Protein AF-A0A7J9HCF2-F1 (afdb_monomer_lite)

Sequence (162 aa):
MSYKALKREVKLINPIRFNSNGKKRSRSWPTEEMGFALLLARELDKINTFYIDKEEDYIIGFRELEIRAENVDGNEEMLELQKEILGFHSEMVMLLHYSVINFAGLMKIVKKHKKRTGAYTSVYPFYMPRVLQQPFFSTDLLYNLIRGCEEILDRLSPPCHP

pLDDT: mean 83.92, std 16.34, range [40.91, 98.38]

Secondary structure (DSSP, 8-state):
--HHHHHHHHHHS------TT---------HHHHHHHHHHHHHHHHHHHHHHHHHHHHHHHHHHHHHHHHH--SHHHHHHHHHHHHHHHHHHHHHHHHHHHHHHHHHHHHHHHHHHH-TTT-SHHHHHHHHTTSGGG--HHHHHHHHHHHHHHHHHSPP---

Structure (mmCIF, N/CA/C/O backbone):
data_AF-A0A7J9HCF2-F1
#
_entry.id   AF-A0A7J9HCF2-F1
#
loop_
_atom_site.group_PDB
_atom_site.id
_atom_site.type_symbol
_atom_site.label_atom_id
_atom_site.label_alt_id
_atom_site.label_comp_id
_atom_site.label_asym_id
_atom_site.label_entity_id
_atom_site.label_seq_id
_atom_site.pdbx_PDB_ins_code
_atom_site.Cartn_x
_atom_site.Cartn_y
_atom_site.Cartn_z
_atom_site.occupancy
_atom_site.B_iso_or_equiv
_atom_site.auth_seq_id
_atom_site.auth_comp_id
_atom_site.auth_asym_id
_atom_site.auth_atom_id
_atom_site.pdbx_PDB_model_num
ATOM 1 N N . MET A 1 1 ? 4.342 0.797 -9.392 1.00 83.75 1 MET A N 1
ATOM 2 C CA . MET A 1 1 ? 5.497 0.951 -10.317 1.00 83.75 1 MET A CA 1
ATOM 3 C C . MET A 1 1 ? 5.088 1.056 -11.796 1.00 83.75 1 MET A C 1
ATOM 5 O O . MET A 1 1 ? 4.344 0.215 -12.297 1.00 83.75 1 MET A O 1
ATOM 9 N N . SER A 1 2 ? 5.655 2.003 -12.546 1.00 85.75 2 SER A N 1
ATOM 10 C CA . SER A 1 2 ? 5.470 2.220 -13.992 1.00 85.75 2 SER A CA 1
ATOM 11 C C . SER A 1 2 ? 6.243 1.202 -14.847 1.00 85.75 2 SER A C 1
ATOM 13 O O . SER A 1 2 ? 7.126 1.544 -15.638 1.00 85.75 2 SER A O 1
ATOM 15 N N . TYR A 1 3 ? 5.906 -0.086 -14.722 1.00 85.75 3 TYR A N 1
ATOM 16 C CA . TYR A 1 3 ? 6.640 -1.189 -15.363 1.00 85.75 3 TYR A CA 1
ATOM 17 C C . TYR A 1 3 ? 6.786 -1.034 -16.889 1.00 85.75 3 TYR A C 1
ATOM 19 O O . TYR A 1 3 ? 7.820 -1.381 -17.465 1.00 85.75 3 TYR A O 1
ATOM 27 N N . LYS A 1 4 ? 5.762 -0.491 -17.566 1.00 86.69 4 LYS A N 1
ATOM 28 C CA . LYS A 1 4 ? 5.786 -0.255 -19.021 1.00 86.69 4 LYS A CA 1
ATOM 29 C C . LYS A 1 4 ? 6.845 0.779 -19.423 1.00 86.69 4 LYS A C 1
ATOM 31 O O . LYS A 1 4 ? 7.512 0.559 -20.431 1.00 86.69 4 LYS A O 1
ATOM 36 N N . ALA A 1 5 ? 7.011 1.854 -18.650 1.00 82.75 5 ALA A N 1
ATOM 37 C CA . ALA A 1 5 ? 8.010 2.893 -18.907 1.00 82.75 5 ALA A CA 1
ATOM 38 C C . ALA A 1 5 ? 9.430 2.349 -18.702 1.00 82.75 5 ALA A C 1
ATOM 40 O O . ALA A 1 5 ? 10.239 2.398 -19.623 1.00 82.75 5 ALA A O 1
ATOM 41 N N . LEU A 1 6 ? 9.687 1.676 -17.576 1.00 85.25 6 LEU A N 1
ATOM 42 C CA . LEU A 1 6 ? 10.984 1.037 -17.322 1.00 85.25 6 LEU A CA 1
ATOM 43 C C . LEU A 1 6 ? 11.348 -0.001 -18.396 1.00 85.25 6 LEU A C 1
ATOM 45 O O . LEU A 1 6 ? 12.497 -0.118 -18.812 1.00 85.25 6 LEU A O 1
ATOM 49 N N . LYS A 1 7 ? 10.363 -0.758 -18.897 1.00 85.81 7 LYS A N 1
ATOM 50 C CA . LYS A 1 7 ? 10.579 -1.709 -19.996 1.00 85.81 7 LYS A CA 1
ATOM 51 C C . LYS A 1 7 ? 10.966 -1.011 -21.305 1.00 85.81 7 LYS A C 1
ATOM 53 O O . LYS A 1 7 ? 11.656 -1.640 -22.106 1.00 85.81 7 LYS A O 1
ATOM 58 N N . ARG A 1 8 ? 10.507 0.222 -21.554 1.00 85.19 8 ARG A N 1
ATOM 59 C CA . ARG A 1 8 ? 10.918 1.019 -22.724 1.00 85.19 8 ARG A CA 1
ATOM 60 C C . ARG A 1 8 ? 12.375 1.447 -22.584 1.00 85.19 8 ARG A C 1
ATOM 62 O O . ARG A 1 8 ? 13.134 1.152 -23.498 1.00 85.19 8 ARG A O 1
ATOM 69 N N . GLU A 1 9 ? 12.777 1.965 -21.425 1.00 81.75 9 GLU A N 1
ATOM 70 C CA . GLU A 1 9 ? 14.182 2.313 -21.150 1.00 81.75 9 GLU A CA 1
ATOM 71 C C . GLU A 1 9 ? 15.118 1.117 -21.363 1.00 81.75 9 GLU A C 1
ATOM 73 O O . GLU A 1 9 ? 16.089 1.201 -22.106 1.00 81.75 9 GLU A O 1
ATOM 78 N N . VAL A 1 10 ? 14.759 -0.065 -20.846 1.00 81.25 10 VAL A N 1
ATOM 79 C CA . VAL A 1 10 ? 15.571 -1.279 -21.057 1.00 81.25 10 VAL A CA 1
ATOM 80 C C . VAL A 1 10 ? 15.699 -1.669 -22.540 1.00 81.25 10 VAL A C 1
ATOM 82 O O . VAL A 1 10 ? 16.668 -2.323 -22.919 1.00 81.25 10 VAL A O 1
ATOM 85 N N . LYS A 1 11 ? 14.738 -1.310 -23.403 1.00 83.00 11 LYS A N 1
ATOM 86 C CA . LYS A 1 11 ? 14.841 -1.576 -24.850 1.00 83.00 11 LYS A CA 1
ATOM 87 C C . LYS A 1 11 ? 15.792 -0.614 -25.559 1.00 83.00 11 LYS A C 1
ATOM 89 O O . LYS A 1 11 ? 16.380 -1.039 -26.553 1.00 83.00 11 LYS A O 1
ATOM 94 N N . LEU A 1 12 ? 15.895 0.626 -25.075 1.00 80.00 12 LEU A N 1
ATOM 95 C CA . LEU A 1 12 ? 16.756 1.670 -25.641 1.00 80.00 12 LEU A CA 1
ATOM 96 C C . LEU A 1 12 ? 18.238 1.381 -25.402 1.00 80.00 12 LEU A C 1
ATOM 98 O O . LEU A 1 12 ? 19.060 1.783 -26.213 1.00 80.00 12 LEU A O 1
ATOM 102 N N . ILE A 1 13 ? 18.555 0.609 -24.359 1.00 74.62 13 ILE A N 1
ATOM 103 C CA . ILE A 1 13 ? 19.910 0.125 -24.099 1.00 74.62 13 ILE A CA 1
ATOM 104 C C . ILE A 1 13 ? 20.409 -0.685 -25.299 1.00 74.62 13 ILE A C 1
ATOM 106 O O . ILE A 1 13 ? 19.895 -1.778 -25.608 1.00 74.62 13 ILE A O 1
ATOM 110 N N . ASN A 1 14 ? 21.452 -0.160 -25.939 1.00 63.28 14 ASN A N 1
ATOM 111 C CA . ASN A 1 14 ? 22.171 -0.870 -26.984 1.00 63.28 14 ASN A CA 1
ATOM 112 C C . ASN A 1 14 ? 22.829 -2.132 -26.395 1.00 63.28 14 ASN A C 1
ATOM 114 O O . ASN A 1 14 ? 23.645 -2.027 -25.476 1.00 63.28 14 ASN A O 1
ATOM 118 N N . PRO A 1 15 ? 22.508 -3.345 -26.890 1.00 58.78 15 PRO A N 1
ATOM 119 C CA . PRO A 1 15 ? 23.210 -4.543 -26.451 1.00 58.78 15 PRO A CA 1
ATOM 120 C C . PRO A 1 15 ? 24.690 -4.392 -26.808 1.00 58.78 15 PRO A C 1
ATOM 122 O O . PRO A 1 15 ? 25.017 -3.985 -27.925 1.00 58.78 15 PRO A O 1
ATOM 125 N N . ILE A 1 16 ? 25.581 -4.712 -25.866 1.00 55.31 16 ILE A N 1
ATOM 126 C CA . ILE A 1 16 ? 27.028 -4.655 -26.091 1.00 55.31 16 ILE A CA 1
ATOM 127 C C . ILE A 1 16 ? 27.354 -5.502 -27.329 1.00 55.31 16 ILE A C 1
ATOM 129 O O . ILE A 1 16 ? 27.292 -6.731 -27.291 1.00 55.31 16 ILE A O 1
ATOM 133 N N . ARG A 1 17 ? 27.706 -4.846 -28.442 1.00 47.56 17 ARG A N 1
ATOM 134 C CA . ARG A 1 17 ? 28.350 -5.514 -29.573 1.00 47.56 17 ARG A CA 1
ATOM 135 C C . ARG A 1 17 ? 29.782 -5.803 -29.141 1.00 47.56 17 ARG A C 1
ATOM 137 O O . ARG A 1 17 ? 30.590 -4.880 -29.034 1.00 47.56 17 ARG A O 1
ATOM 144 N N . PHE A 1 18 ? 30.103 -7.067 -28.881 1.00 43.56 18 PHE A N 1
ATOM 145 C CA . PHE A 1 18 ? 31.498 -7.489 -28.858 1.00 43.56 18 PHE A CA 1
ATOM 146 C C . PHE A 1 18 ? 32.056 -7.256 -30.261 1.00 43.56 18 PHE A C 1
ATOM 148 O O . PHE A 1 18 ? 31.651 -7.916 -31.213 1.00 43.56 18 PHE A O 1
ATOM 155 N N . ASN A 1 19 ? 32.925 -6.258 -30.409 1.00 40.91 19 ASN A N 1
ATOM 156 C CA . ASN A 1 19 ? 33.665 -6.082 -31.648 1.00 40.91 19 ASN A CA 1
ATOM 157 C C . ASN A 1 19 ? 34.701 -7.211 -31.733 1.00 40.91 19 ASN A C 1
ATOM 159 O O . ASN A 1 19 ? 35.377 -7.484 -30.738 1.00 40.91 19 ASN A O 1
ATOM 163 N N . SER A 1 20 ? 34.858 -7.824 -32.904 1.00 48.38 20 SER A N 1
ATOM 164 C CA . SER A 1 20 ? 35.718 -8.994 -33.162 1.00 48.38 20 SER A CA 1
ATOM 165 C C . SER A 1 20 ? 37.202 -8.801 -32.792 1.00 48.38 20 SER A C 1
ATOM 167 O O . SER A 1 20 ? 37.960 -9.761 -32.783 1.00 48.38 20 SER A O 1
ATOM 169 N N . ASN A 1 21 ? 37.616 -7.575 -32.445 1.00 48.34 21 ASN A N 1
ATOM 170 C CA . ASN A 1 21 ? 39.009 -7.176 -32.222 1.00 48.34 21 ASN A CA 1
ATOM 171 C C . ASN A 1 21 ? 39.398 -6.925 -30.749 1.00 48.34 21 ASN A C 1
ATOM 173 O O . ASN A 1 21 ? 40.389 -6.244 -30.496 1.00 48.34 21 ASN A O 1
ATOM 177 N N . GLY A 1 22 ? 38.639 -7.407 -29.758 1.00 48.78 22 GLY A N 1
ATOM 178 C CA . GLY A 1 22 ? 39.095 -7.488 -28.354 1.00 48.78 22 GLY A CA 1
ATOM 179 C C . GLY A 1 22 ? 39.408 -6.166 -27.620 1.00 48.78 22 GLY A C 1
ATOM 180 O O . GLY A 1 22 ? 39.749 -6.189 -26.438 1.00 48.78 22 GLY A O 1
ATOM 181 N N . LYS A 1 23 ? 39.273 -4.995 -28.256 1.00 44.44 23 LYS A N 1
ATOM 182 C CA . LYS A 1 23 ? 39.510 -3.692 -27.613 1.00 44.44 23 LYS A CA 1
ATOM 183 C C . LYS A 1 23 ? 38.259 -3.206 -26.878 1.00 44.44 23 LYS A C 1
ATOM 185 O O . LYS A 1 23 ? 37.271 -2.811 -27.499 1.00 44.44 23 LYS A O 1
ATOM 190 N N . LYS A 1 24 ? 38.332 -3.203 -25.539 1.00 44.97 24 LYS A N 1
ATOM 191 C CA . LYS A 1 24 ? 37.357 -2.577 -24.627 1.00 44.97 24 LYS A CA 1
ATOM 192 C C . LYS A 1 24 ? 37.177 -1.102 -25.005 1.00 44.97 24 LYS A C 1
ATOM 194 O O . LYS A 1 24 ? 38.106 -0.312 -24.844 1.00 44.97 24 LYS A O 1
ATOM 199 N N . ARG A 1 25 ? 35.992 -0.721 -25.498 1.00 47.31 25 ARG A N 1
ATOM 200 C CA . ARG A 1 25 ? 35.621 0.698 -25.606 1.00 47.31 25 ARG A CA 1
ATOM 201 C C . ARG A 1 25 ? 35.525 1.292 -24.194 1.00 47.31 25 ARG A C 1
ATOM 203 O O . ARG A 1 25 ? 35.138 0.606 -23.253 1.00 47.31 25 ARG A O 1
ATOM 210 N N . SER A 1 26 ? 35.963 2.543 -24.091 1.00 43.50 26 SER A N 1
ATOM 211 C CA . SER A 1 26 ? 36.107 3.368 -22.888 1.00 43.50 26 SER A CA 1
ATOM 212 C C . SER A 1 26 ? 34.970 3.235 -21.858 1.00 43.50 26 SER A C 1
ATOM 214 O O . SER A 1 26 ? 33.801 3.140 -22.223 1.00 43.50 26 SER A O 1
ATOM 216 N N . ARG A 1 27 ? 35.349 3.278 -20.570 1.00 46.16 27 ARG A N 1
ATOM 217 C CA . ARG A 1 27 ? 34.534 3.171 -19.340 1.00 46.16 27 ARG A CA 1
ATOM 218 C C . ARG A 1 27 ? 33.615 4.386 -19.091 1.00 46.16 27 ARG A C 1
ATOM 220 O O . ARG A 1 27 ? 33.601 4.934 -17.993 1.00 46.16 27 ARG A O 1
ATOM 227 N N . SER A 1 28 ? 32.865 4.839 -20.087 1.00 44.66 28 SER A N 1
ATOM 228 C CA . SER A 1 28 ? 31.770 5.785 -19.850 1.00 44.66 28 SER A CA 1
ATOM 229 C C . SER A 1 28 ? 30.514 4.966 -19.566 1.00 44.66 28 SER A C 1
ATOM 231 O O . SER A 1 28 ? 30.140 4.145 -20.402 1.00 44.66 28 SER A O 1
ATOM 233 N N . TRP A 1 29 ? 29.902 5.133 -18.386 1.00 48.62 29 TRP A N 1
ATOM 234 C CA . TRP A 1 29 ? 28.537 4.650 -18.157 1.00 48.62 29 TRP A CA 1
ATOM 235 C C . TRP A 1 29 ? 27.670 5.278 -19.252 1.00 48.62 29 TRP A C 1
ATOM 237 O O . TRP A 1 29 ? 27.591 6.509 -19.295 1.00 48.62 29 TRP A O 1
ATOM 247 N N . PRO A 1 30 ? 27.092 4.492 -20.179 1.00 56.75 30 PRO A N 1
ATOM 248 C CA . PRO A 1 30 ? 26.289 5.052 -21.252 1.00 56.75 30 PRO A CA 1
ATOM 249 C C . PRO A 1 30 ? 25.189 5.914 -20.633 1.00 56.75 30 PRO A C 1
ATOM 251 O O . PRO A 1 30 ? 24.552 5.497 -19.667 1.00 56.75 30 PRO A O 1
ATOM 254 N N . THR A 1 31 ? 24.933 7.099 -21.184 1.00 60.94 31 THR A N 1
ATOM 255 C CA . THR A 1 31 ? 23.836 7.989 -20.757 1.00 60.94 31 THR A CA 1
ATOM 256 C C . THR A 1 31 ? 22.496 7.236 -20.642 1.00 60.94 31 THR A C 1
ATOM 258 O O . THR A 1 31 ? 21.670 7.540 -19.786 1.00 60.94 31 THR A O 1
ATOM 261 N N . GLU A 1 32 ? 22.329 6.182 -21.447 1.00 58.34 32 GLU A N 1
ATOM 262 C CA . GLU A 1 32 ? 21.221 5.219 -21.440 1.00 58.34 32 GLU A CA 1
ATOM 263 C C . GLU A 1 32 ? 21.111 4.398 -20.130 1.00 58.34 32 GLU A C 1
ATOM 265 O O . GLU A 1 32 ? 20.010 4.210 -19.611 1.00 58.34 32 GLU A O 1
ATOM 270 N N . GLU A 1 33 ? 22.228 3.937 -19.548 1.00 63.28 33 GLU A N 1
ATOM 271 C CA . GLU A 1 33 ? 22.234 3.224 -18.254 1.00 63.28 33 GLU A CA 1
ATOM 272 C C . GLU A 1 33 ? 21.868 4.163 -17.096 1.00 63.28 33 GLU A C 1
ATOM 274 O O . GLU A 1 33 ? 21.168 3.765 -16.160 1.00 63.28 33 GLU A O 1
ATOM 279 N N . MET A 1 34 ? 22.276 5.433 -17.189 1.00 71.88 34 MET A N 1
ATOM 280 C CA . MET A 1 34 ? 21.910 6.472 -16.223 1.00 71.88 34 MET A CA 1
ATOM 281 C C . MET A 1 34 ? 20.406 6.786 -16.272 1.00 71.88 34 MET A C 1
ATOM 283 O O . MET A 1 34 ? 19.789 6.979 -15.224 1.00 71.88 34 MET A O 1
ATOM 287 N N . GLY A 1 35 ? 19.795 6.755 -17.464 1.00 81.19 35 GLY A N 1
ATOM 288 C CA . GLY A 1 35 ? 18.351 6.932 -17.652 1.00 81.19 35 GLY A CA 1
ATOM 289 C C . GLY A 1 35 ? 17.521 5.843 -16.967 1.00 81.19 35 GLY A C 1
ATOM 290 O O . GLY A 1 35 ? 16.612 6.151 -16.191 1.00 81.19 35 GLY A O 1
ATOM 291 N N . PHE A 1 36 ? 17.881 4.569 -17.167 1.00 84.31 36 PHE A N 1
ATOM 292 C CA . PHE A 1 36 ? 17.212 3.457 -16.482 1.00 84.31 36 PHE A CA 1
ATOM 293 C C . PHE A 1 36 ? 17.368 3.541 -14.959 1.00 84.31 36 PHE A C 1
ATOM 295 O O . PHE A 1 36 ? 16.381 3.386 -14.239 1.00 84.31 36 PHE A O 1
ATOM 302 N N . ALA A 1 37 ? 18.585 3.794 -14.462 1.00 83.38 37 ALA A N 1
ATOM 303 C CA . ALA A 1 37 ? 18.854 3.876 -13.028 1.00 83.38 37 ALA A CA 1
ATOM 304 C C . ALA A 1 37 ? 18.095 5.033 -12.354 1.00 83.38 37 ALA A C 1
ATOM 306 O O . ALA A 1 37 ? 17.524 4.838 -11.280 1.00 83.38 37 ALA A O 1
ATOM 307 N N . LEU A 1 38 ? 18.039 6.204 -13.000 1.00 86.62 38 LEU A N 1
ATOM 308 C CA . LEU A 1 38 ? 17.300 7.367 -12.505 1.00 86.62 38 LEU A CA 1
ATOM 309 C C . LEU A 1 38 ? 15.791 7.108 -12.481 1.00 86.62 38 LEU A C 1
ATOM 311 O O . LEU A 1 38 ? 15.132 7.406 -11.485 1.00 86.62 38 LEU A O 1
ATOM 315 N N . LEU A 1 39 ? 15.235 6.532 -13.554 1.00 89.00 39 LEU A N 1
ATOM 316 C CA . LEU A 1 39 ? 13.813 6.190 -13.594 1.00 89.00 39 LEU A CA 1
ATOM 317 C C . LEU A 1 39 ? 13.468 5.132 -12.540 1.00 89.00 39 LEU A C 1
ATOM 319 O O . LEU A 1 39 ? 12.427 5.229 -11.895 1.00 89.00 39 LEU A O 1
ATOM 323 N N . LEU A 1 40 ? 14.339 4.141 -12.340 1.00 89.69 40 LEU A N 1
ATOM 324 C CA . LEU A 1 40 ? 14.146 3.113 -11.323 1.00 89.69 40 LEU A CA 1
ATOM 325 C C . LEU A 1 40 ? 14.175 3.698 -9.907 1.00 89.69 40 LEU A C 1
ATOM 327 O O . LEU A 1 40 ? 13.317 3.345 -9.102 1.00 89.69 40 LEU A O 1
ATOM 331 N N . ALA A 1 41 ? 15.098 4.623 -9.631 1.00 89.12 41 ALA A N 1
ATOM 332 C CA . ALA A 1 41 ? 15.176 5.314 -8.347 1.00 89.12 41 ALA A CA 1
ATOM 333 C C . ALA A 1 41 ? 13.913 6.145 -8.072 1.00 89.12 41 ALA A C 1
ATOM 335 O O . ALA A 1 41 ? 13.346 6.041 -6.993 1.00 89.12 41 ALA A O 1
ATOM 336 N N . ARG A 1 42 ? 13.415 6.894 -9.068 1.00 91.50 42 ARG A N 1
ATOM 337 C CA . ARG A 1 42 ? 12.153 7.651 -8.955 1.00 91.50 42 ARG A CA 1
ATOM 338 C C . ARG A 1 42 ? 10.943 6.754 -8.714 1.00 91.50 42 ARG A C 1
ATOM 340 O O . ARG A 1 42 ? 10.036 7.110 -7.972 1.00 91.50 42 ARG A O 1
ATOM 347 N N . GLU A 1 43 ? 10.899 5.601 -9.374 1.00 93.56 43 GLU A N 1
ATOM 348 C CA . GLU A 1 43 ? 9.813 4.648 -9.161 1.00 93.56 43 GLU A CA 1
ATOM 349 C C . GLU A 1 43 ? 9.870 4.014 -7.771 1.00 93.56 43 GLU A C 1
ATOM 351 O O . GLU A 1 43 ? 8.812 3.815 -7.184 1.00 93.56 43 GLU A O 1
ATOM 356 N N . LEU A 1 44 ? 11.065 3.727 -7.246 1.00 92.56 44 LEU A N 1
ATOM 357 C CA . LEU A 1 44 ? 11.241 3.260 -5.870 1.00 92.56 44 LEU A CA 1
ATOM 358 C C . LEU A 1 44 ? 10.820 4.311 -4.847 1.00 92.56 44 LEU A C 1
ATOM 360 O O . LEU A 1 44 ? 10.067 3.980 -3.941 1.00 92.56 44 LEU A O 1
ATOM 364 N N . ASP A 1 45 ? 11.262 5.554 -5.024 1.00 93.75 45 ASP A N 1
ATOM 365 C CA . ASP A 1 45 ? 10.909 6.679 -4.156 1.00 93.75 45 ASP A CA 1
ATOM 366 C C . ASP A 1 45 ? 9.389 6.824 -4.041 1.00 93.75 45 ASP A C 1
ATOM 368 O O . ASP A 1 45 ? 8.831 6.678 -2.961 1.00 93.75 45 ASP A O 1
ATOM 372 N N . LYS A 1 46 ? 8.692 6.896 -5.180 1.00 96.12 46 LYS A N 1
ATOM 373 C CA . LYS A 1 46 ? 7.224 6.930 -5.221 1.00 96.12 46 LYS A CA 1
ATOM 374 C C . LYS A 1 46 ? 6.563 5.745 -4.504 1.00 96.12 46 LYS A C 1
ATOM 376 O O . LYS A 1 46 ? 5.520 5.913 -3.881 1.00 96.12 46 LYS A O 1
ATOM 381 N N . ILE A 1 47 ? 7.107 4.533 -4.655 1.00 95.56 47 ILE A N 1
ATOM 382 C CA . ILE A 1 47 ? 6.558 3.333 -4.002 1.00 95.56 47 ILE A CA 1
ATOM 383 C C . ILE A 1 47 ? 6.744 3.418 -2.488 1.00 95.56 47 ILE A C 1
ATOM 385 O O . ILE A 1 47 ? 5.812 3.076 -1.768 1.00 95.56 47 ILE A O 1
ATOM 389 N N . ASN A 1 48 ? 7.919 3.864 -2.038 1.00 95.94 48 ASN A N 1
ATOM 390 C CA . ASN A 1 48 ? 8.243 4.029 -0.627 1.00 95.94 48 ASN A CA 1
ATOM 391 C C . ASN A 1 48 ? 7.403 5.116 0.024 1.00 95.94 48 ASN A C 1
ATOM 393 O O . ASN A 1 48 ? 6.851 4.850 1.079 1.00 95.94 48 ASN A O 1
ATOM 397 N N . THR A 1 49 ? 7.273 6.288 -0.603 1.00 97.38 49 THR A N 1
ATOM 398 C CA . THR A 1 49 ? 6.433 7.377 -0.089 1.00 97.38 49 THR A CA 1
ATOM 399 C C . THR A 1 49 ? 5.011 6.884 0.130 1.00 97.38 49 THR A C 1
ATOM 401 O O . THR A 1 49 ? 4.535 6.905 1.251 1.00 97.38 49 THR A O 1
ATOM 404 N N . PHE A 1 50 ? 4.387 6.290 -0.895 1.00 97.56 50 PHE A N 1
ATOM 405 C CA . PHE A 1 50 ? 3.039 5.736 -0.750 1.00 97.56 50 PHE A CA 1
ATOM 406 C C . PHE A 1 50 ? 2.934 4.681 0.363 1.00 97.56 50 PHE A C 1
ATOM 408 O O . PHE A 1 50 ? 1.927 4.625 1.059 1.00 97.56 50 PHE A O 1
ATOM 415 N N . TYR A 1 51 ? 3.939 3.810 0.496 1.00 97.38 51 TYR A N 1
ATOM 416 C CA . TYR A 1 51 ? 3.924 2.762 1.513 1.00 97.38 51 TYR A CA 1
ATOM 417 C C . TYR A 1 51 ? 4.054 3.339 2.928 1.00 97.38 51 TYR A C 1
ATOM 419 O O . TYR A 1 51 ? 3.292 2.937 3.797 1.00 97.38 51 TYR A O 1
ATOM 427 N N . ILE A 1 52 ? 4.977 4.283 3.140 1.00 96.94 52 ILE A N 1
ATOM 428 C CA . ILE A 1 52 ? 5.188 4.949 4.433 1.00 96.94 52 ILE A CA 1
ATOM 429 C C . ILE A 1 52 ? 3.945 5.741 4.824 1.00 96.94 52 ILE A C 1
ATOM 431 O O . ILE A 1 52 ? 3.450 5.542 5.924 1.00 96.94 52 ILE A O 1
ATOM 435 N N . ASP A 1 53 ? 3.399 6.549 3.910 1.00 97.81 53 ASP A N 1
ATOM 436 C CA . ASP A 1 53 ? 2.186 7.333 4.171 1.00 97.81 53 ASP A CA 1
ATOM 437 C C . ASP A 1 53 ? 1.041 6.414 4.640 1.00 97.81 53 ASP A C 1
ATOM 439 O O . ASP A 1 53 ? 0.340 6.707 5.604 1.00 97.81 53 ASP A O 1
ATOM 443 N N . LYS A 1 54 ? 0.884 5.244 4.000 1.00 97.88 54 LYS A N 1
ATOM 444 C CA . LYS A 1 54 ? -0.118 4.253 4.410 1.00 97.88 54 LYS A CA 1
ATOM 445 C C . LYS A 1 54 ? 0.192 3.560 5.725 1.00 97.88 54 LYS A C 1
ATOM 447 O O . LYS A 1 54 ? -0.726 3.285 6.487 1.00 97.88 54 LYS A O 1
ATOM 452 N N . GLU A 1 55 ? 1.452 3.257 5.987 1.00 96.44 55 GLU A N 1
ATOM 453 C CA . GLU A 1 55 ? 1.860 2.672 7.258 1.00 96.44 55 GLU A CA 1
ATOM 454 C C . GLU A 1 55 ? 1.580 3.636 8.422 1.00 96.44 55 GLU A C 1
ATOM 456 O O . GLU A 1 55 ? 1.035 3.214 9.439 1.00 96.44 55 GLU A O 1
ATOM 461 N N . GLU A 1 56 ? 1.850 4.932 8.245 1.00 97.12 56 GLU A N 1
ATOM 462 C CA . GLU A 1 56 ? 1.531 5.980 9.221 1.00 97.12 56 GLU A CA 1
ATOM 463 C C . GLU A 1 56 ? 0.018 6.110 9.458 1.00 97.12 56 GLU A C 1
ATOM 465 O O . GLU A 1 56 ? -0.413 6.086 10.615 1.00 97.12 56 GLU A O 1
ATOM 470 N N . ASP A 1 57 ? -0.789 6.156 8.387 1.00 98.12 57 ASP A N 1
ATOM 471 C CA . ASP A 1 57 ? -2.259 6.140 8.476 1.00 98.12 57 ASP A CA 1
ATOM 472 C C . ASP A 1 57 ? -2.747 4.947 9.319 1.00 98.12 57 ASP A C 1
ATOM 474 O O . ASP A 1 57 ? -3.640 5.081 10.160 1.00 98.12 57 ASP A O 1
ATOM 478 N N . TYR A 1 58 ? -2.148 3.768 9.119 1.00 98.25 58 TYR A N 1
ATOM 479 C CA . TYR A 1 58 ? -2.561 2.555 9.815 1.00 98.25 58 TYR A CA 1
ATOM 480 C C . TYR A 1 58 ? -2.146 2.527 11.288 1.00 98.25 58 TYR A C 1
ATOM 482 O O . TYR A 1 58 ? -2.897 2.023 12.118 1.00 98.25 58 TYR A O 1
ATOM 490 N N . ILE A 1 59 ? -0.995 3.090 11.657 1.00 98.00 59 ILE A N 1
ATOM 491 C CA . ILE A 1 59 ? -0.614 3.205 13.075 1.00 98.00 59 ILE A CA 1
ATOM 492 C C . ILE A 1 59 ? -1.647 4.048 13.833 1.00 98.00 59 ILE A C 1
ATOM 494 O O . ILE A 1 59 ? -2.076 3.676 14.927 1.00 98.00 59 ILE A O 1
ATOM 498 N N . ILE A 1 60 ? -2.059 5.173 13.242 1.00 98.31 60 ILE A N 1
ATOM 499 C CA . ILE A 1 60 ? -3.032 6.085 13.849 1.00 98.31 60 ILE A CA 1
ATOM 500 C C . ILE A 1 60 ? -4.411 5.418 13.907 1.00 98.31 60 ILE A C 1
ATOM 502 O O . ILE A 1 60 ? -5.002 5.333 14.984 1.00 98.31 60 ILE A O 1
ATOM 506 N N . GLY A 1 61 ? -4.890 4.874 12.783 1.00 98.19 61 GLY A N 1
ATOM 507 C CA . GLY A 1 61 ? -6.200 4.222 12.708 1.00 98.19 61 GLY A CA 1
ATOM 508 C C . GLY A 1 61 ? -6.322 3.011 13.636 1.00 98.19 61 GLY A C 1
ATOM 509 O O . GLY A 1 61 ? -7.339 2.846 14.308 1.00 98.19 61 GLY A O 1
ATOM 510 N N . PHE A 1 62 ? -5.263 2.204 13.758 1.00 98.38 62 PHE A N 1
ATOM 511 C CA . PHE A 1 62 ? -5.239 1.083 14.697 1.00 98.38 62 PHE A CA 1
ATOM 512 C C . PHE A 1 62 ? -5.428 1.559 16.140 1.00 98.38 62 PHE A C 1
ATOM 514 O O . PHE A 1 62 ? -6.245 1.003 16.874 1.00 98.38 62 PHE A O 1
ATOM 521 N N . ARG A 1 63 ? -4.735 2.635 16.532 1.00 98.00 63 ARG A N 1
ATOM 522 C CA . ARG A 1 63 ? -4.841 3.184 17.885 1.00 98.00 63 ARG A CA 1
ATOM 523 C C . ARG A 1 63 ? -6.247 3.695 18.204 1.00 98.00 63 ARG A C 1
ATOM 525 O O . ARG A 1 63 ? -6.720 3.534 19.327 1.00 98.00 63 ARG A O 1
ATOM 532 N N . GLU A 1 64 ? -6.916 4.311 17.235 1.00 97.81 64 GLU A N 1
ATOM 533 C CA . GLU A 1 64 ? -8.301 4.767 17.389 1.00 97.81 64 GLU A CA 1
ATOM 534 C C . GLU A 1 64 ? -9.276 3.592 17.548 1.00 97.81 64 GLU A C 1
ATOM 536 O O . GLU A 1 64 ? -10.165 3.637 18.403 1.00 97.81 64 GLU A O 1
ATOM 541 N N . LEU A 1 65 ? -9.086 2.520 16.771 1.00 97.69 65 LEU A N 1
ATOM 542 C CA . LEU A 1 65 ? -9.886 1.297 16.875 1.00 97.69 65 LEU A CA 1
ATOM 543 C C . LEU A 1 65 ? -9.677 0.582 18.217 1.00 97.69 65 LEU A C 1
ATOM 545 O O . LEU A 1 65 ? -10.657 0.127 18.805 1.00 97.69 65 LEU A O 1
ATOM 549 N N . GLU A 1 66 ? -8.444 0.533 1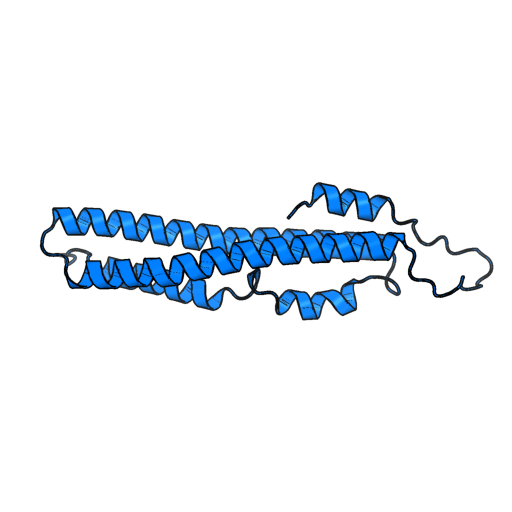8.738 1.00 97.00 66 GLU A N 1
ATOM 550 C CA . GLU A 1 66 ? -8.156 0.001 20.079 1.00 97.00 66 GLU A CA 1
ATOM 551 C C . GLU A 1 66 ? -8.963 0.731 21.158 1.00 97.00 66 GLU A C 1
ATOM 553 O O . GLU A 1 66 ? -9.672 0.096 21.938 1.00 97.00 66 GLU A O 1
ATOM 558 N N . ILE A 1 67 ? -8.902 2.068 21.169 1.00 97.00 67 ILE A N 1
ATOM 559 C CA . ILE A 1 67 ? -9.607 2.896 22.157 1.00 97.00 67 ILE A CA 1
ATOM 560 C C . ILE A 1 67 ? -11.118 2.677 22.056 1.00 97.00 67 ILE A C 1
ATOM 562 O O . ILE A 1 67 ? -11.799 2.543 23.072 1.00 97.00 67 ILE A O 1
ATOM 566 N N . ARG A 1 68 ? -11.671 2.615 20.841 1.00 96.31 68 ARG A N 1
ATOM 567 C CA . ARG A 1 68 ? -13.105 2.357 20.651 1.00 96.31 68 ARG A CA 1
ATOM 568 C C . ARG A 1 68 ? -13.501 0.969 21.144 1.00 96.31 68 ARG A C 1
ATOM 570 O O . ARG A 1 68 ? -14.531 0.844 21.796 1.00 96.31 68 ARG A O 1
ATOM 577 N N . ALA A 1 69 ? -12.673 -0.045 20.906 1.00 95.19 69 ALA A N 1
ATOM 578 C CA . ALA A 1 69 ? -12.925 -1.405 21.376 1.00 95.19 69 ALA A CA 1
ATOM 579 C C . ALA A 1 69 ? -12.868 -1.542 22.904 1.00 95.19 69 ALA A C 1
ATOM 581 O O . ALA A 1 69 ? -13.533 -2.409 23.458 1.00 95.19 69 ALA A O 1
ATOM 582 N N . GLU A 1 70 ? -12.099 -0.700 23.596 1.00 94.25 70 GLU A N 1
ATOM 583 C CA . GLU A 1 70 ? -12.070 -0.663 25.066 1.00 94.25 70 GLU A CA 1
ATOM 584 C C . GLU A 1 70 ? -13.324 -0.031 25.683 1.00 94.25 70 GLU A C 1
ATOM 586 O O . GLU A 1 70 ? -13.656 -0.336 26.826 1.00 94.25 70 GLU A O 1
ATOM 591 N N . ASN A 1 71 ? -14.007 0.848 24.945 1.00 93.56 71 ASN A N 1
ATOM 592 C CA . A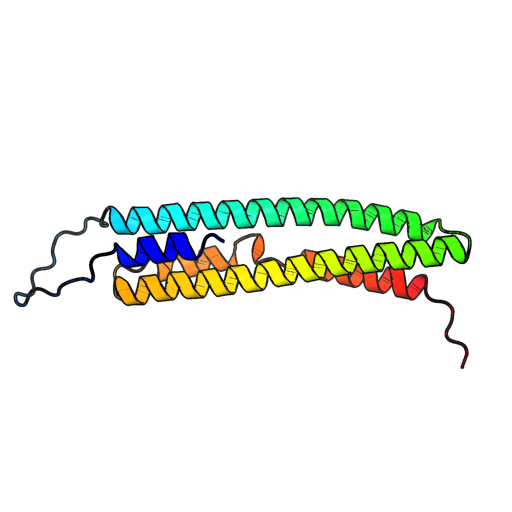SN A 1 71 ? -15.116 1.658 25.456 1.00 93.56 71 ASN A CA 1
ATOM 593 C C . ASN A 1 71 ? -16.484 1.279 24.867 1.00 93.56 71 ASN A C 1
ATOM 595 O O . ASN A 1 71 ? -17.477 1.918 25.208 1.00 93.56 71 ASN A O 1
ATOM 599 N N . VAL A 1 72 ? -16.547 0.291 23.971 1.00 92.56 72 VAL A N 1
ATOM 600 C CA . VAL A 1 72 ? -17.803 -0.119 23.334 1.00 92.56 72 VAL A CA 1
ATOM 601 C C . VAL A 1 72 ? -18.713 -0.820 24.344 1.00 92.56 72 VAL A C 1
ATOM 603 O O . VAL A 1 72 ? -18.304 -1.774 25.005 1.00 92.56 72 VAL A O 1
ATOM 606 N N . ASP A 1 73 ? -19.956 -0.352 24.452 1.00 84.62 73 ASP A N 1
ATOM 607 C CA . ASP A 1 73 ? -20.980 -0.931 25.322 1.00 84.62 73 ASP A CA 1
ATOM 608 C C . ASP A 1 73 ? -22.275 -1.103 24.520 1.00 84.62 73 ASP A C 1
ATOM 610 O O . ASP A 1 73 ? -23.001 -0.150 24.247 1.00 84.62 73 ASP A O 1
ATOM 614 N N . GLY A 1 74 ? -22.541 -2.334 24.079 1.00 86.38 74 GLY A N 1
ATOM 615 C CA . GLY A 1 74 ? -23.735 -2.670 23.305 1.00 86.38 74 GLY A CA 1
ATOM 616 C C . GLY A 1 74 ? -23.454 -3.537 22.080 1.00 86.38 74 GLY A C 1
ATOM 617 O O . GLY A 1 74 ? -22.481 -3.356 21.353 1.00 86.38 74 GLY A O 1
ATOM 618 N N . ASN A 1 75 ? -24.353 -4.487 21.820 1.00 86.19 75 ASN A N 1
ATOM 619 C CA . ASN A 1 75 ? -24.164 -5.487 20.764 1.00 86.19 75 ASN A CA 1
ATOM 620 C C . ASN A 1 75 ? -24.173 -4.896 19.343 1.00 86.19 75 ASN A C 1
ATOM 622 O O . ASN A 1 75 ? -23.459 -5.395 18.477 1.00 86.19 75 ASN A O 1
ATOM 626 N N . GLU A 1 76 ? -24.985 -3.867 19.083 1.00 88.88 76 GLU A N 1
ATOM 627 C CA . GLU A 1 76 ? -25.067 -3.236 17.757 1.00 88.88 76 GLU A CA 1
ATOM 628 C C . GLU A 1 76 ? -23.813 -2.409 17.447 1.00 88.88 76 GLU A C 1
ATOM 630 O O . GLU A 1 76 ? -23.220 -2.573 16.382 1.00 88.88 76 GLU A O 1
ATOM 635 N N . GLU A 1 77 ? -23.356 -1.598 18.406 1.00 91.00 77 GLU A N 1
ATOM 636 C CA . GLU A 1 77 ? -22.110 -0.831 18.289 1.00 91.00 77 GLU A CA 1
ATOM 637 C C . GLU A 1 77 ? -20.893 -1.753 18.159 1.00 91.00 77 GLU A C 1
ATOM 639 O O . GLU A 1 77 ? -20.006 -1.504 17.342 1.00 91.00 77 GLU A O 1
ATOM 644 N N . MET A 1 78 ? -20.880 -2.865 18.902 1.00 93.19 78 MET A N 1
ATOM 645 C CA . MET A 1 78 ? -19.836 -3.882 18.804 1.00 93.19 78 MET A CA 1
ATOM 646 C C . MET A 1 78 ? -19.796 -4.536 17.420 1.00 93.19 78 MET A C 1
ATOM 648 O O . MET A 1 78 ? -18.715 -4.699 16.856 1.00 93.19 78 MET A O 1
ATOM 652 N N . LEU A 1 79 ? -20.955 -4.877 16.848 1.00 93.00 79 LEU A N 1
ATOM 653 C CA . LEU A 1 79 ? -21.030 -5.449 15.503 1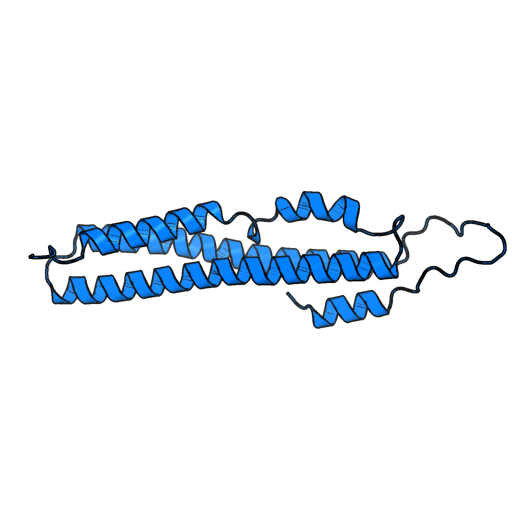.00 93.00 79 LEU A CA 1
ATOM 654 C C . LEU A 1 79 ? -20.532 -4.464 14.439 1.00 93.00 79 LEU A C 1
ATOM 656 O O . LEU A 1 79 ? -19.855 -4.872 13.495 1.00 93.00 79 LEU A O 1
ATOM 660 N N . GLU A 1 80 ? -20.865 -3.180 14.563 1.00 94.88 80 GLU A N 1
ATOM 661 C CA . GLU A 1 80 ? -20.385 -2.177 13.613 1.00 94.88 80 GLU A CA 1
ATOM 662 C C . GLU A 1 80 ? -18.872 -1.978 13.731 1.00 94.88 80 GLU A C 1
ATOM 664 O O . GLU A 1 80 ? -18.162 -2.035 12.726 1.00 94.88 80 GLU A O 1
ATOM 669 N N . LEU A 1 81 ? -18.354 -1.901 14.959 1.00 96.12 81 LEU A N 1
ATOM 670 C CA . LEU A 1 81 ? -16.918 -1.830 15.205 1.00 96.12 81 LEU A CA 1
ATOM 671 C C . LEU A 1 81 ? -16.171 -3.054 14.648 1.00 96.12 81 LEU A C 1
ATOM 673 O O . LEU A 1 81 ? -15.111 -2.902 14.044 1.00 96.12 81 LEU A O 1
ATOM 677 N N . GLN A 1 82 ? -16.727 -4.263 14.776 1.00 96.31 82 GLN A N 1
ATOM 678 C CA . GLN A 1 82 ? -16.153 -5.468 14.164 1.00 96.31 82 GLN A CA 1
ATOM 679 C C . GLN A 1 82 ? -16.045 -5.348 12.639 1.00 96.31 82 GLN A C 1
ATOM 681 O O . GLN A 1 82 ? -15.014 -5.709 12.069 1.00 96.31 82 GLN A O 1
ATOM 686 N N . LYS A 1 83 ? -17.080 -4.833 11.960 1.00 96.88 83 LYS A N 1
ATOM 687 C CA . LYS A 1 83 ? -17.030 -4.619 10.502 1.00 96.88 83 LYS A CA 1
ATOM 688 C C . LYS A 1 83 ? -15.961 -3.604 10.123 1.00 96.88 83 LYS A C 1
ATOM 690 O O . LYS A 1 83 ? -15.247 -3.824 9.146 1.00 96.88 83 LYS A O 1
ATOM 695 N N . GLU A 1 84 ? -15.841 -2.523 10.887 1.00 97.88 84 GLU A N 1
ATOM 696 C CA . GLU A 1 84 ? -14.814 -1.507 10.663 1.00 97.88 84 GLU A CA 1
ATOM 697 C C . GLU A 1 84 ? -13.404 -2.086 10.822 1.00 97.88 84 GLU A C 1
ATOM 699 O O . GLU A 1 84 ? -12.569 -1.900 9.936 1.00 97.88 84 GLU A O 1
ATOM 704 N N . ILE A 1 85 ? -13.152 -2.864 11.881 1.00 98.00 85 ILE A N 1
ATOM 705 C CA . ILE A 1 85 ? -11.858 -3.529 12.099 1.00 98.00 85 ILE A CA 1
ATOM 706 C C . ILE A 1 85 ? -11.559 -4.529 10.975 1.00 98.00 85 ILE A C 1
ATOM 708 O O . ILE A 1 85 ? -10.432 -4.582 10.488 1.00 98.00 85 ILE A O 1
ATOM 712 N N . LEU A 1 86 ? -12.552 -5.297 10.513 1.00 97.88 86 LEU A N 1
ATOM 713 C CA . LEU A 1 86 ? -12.383 -6.212 9.375 1.00 97.88 86 LEU A CA 1
ATOM 714 C C . LEU A 1 86 ? -12.050 -5.464 8.077 1.00 97.88 86 LEU A C 1
ATOM 716 O O . LEU A 1 86 ? -11.186 -5.907 7.313 1.00 97.88 86 LEU A O 1
ATOM 720 N N . GLY A 1 87 ? -12.711 -4.330 7.832 1.00 98.12 87 GLY A N 1
ATOM 721 C CA . GLY A 1 87 ? -12.403 -3.439 6.715 1.00 98.12 87 GLY A CA 1
ATOM 722 C C . GLY A 1 87 ? -10.961 -2.946 6.791 1.00 98.12 87 GLY A C 1
ATOM 723 O O . GLY A 1 87 ? -10.185 -3.165 5.860 1.00 98.12 87 GLY A O 1
ATOM 724 N N . PHE A 1 88 ? -10.573 -2.404 7.941 1.00 98.12 88 PHE A N 1
ATOM 725 C CA . PHE A 1 88 ? -9.227 -1.909 8.208 1.00 98.12 88 PHE A CA 1
ATOM 726 C C . PHE A 1 88 ? -8.148 -2.998 8.054 1.00 98.12 88 PHE A C 1
ATOM 728 O O . PHE A 1 88 ? -7.150 -2.813 7.354 1.00 98.12 88 PHE A O 1
ATOM 735 N N . HIS A 1 89 ? -8.388 -4.192 8.602 1.00 97.81 89 HIS A N 1
ATOM 736 C CA . HIS A 1 89 ? -7.542 -5.368 8.406 1.00 97.81 89 HIS A CA 1
ATOM 737 C C . HIS A 1 89 ? -7.363 -5.697 6.914 1.00 97.81 89 HIS A C 1
ATOM 739 O O . HIS A 1 89 ? -6.247 -5.948 6.448 1.00 97.81 89 HIS A O 1
ATOM 745 N N . SER A 1 90 ? -8.449 -5.667 6.133 1.00 97.81 90 SER A N 1
ATOM 746 C CA . SER A 1 90 ? -8.390 -5.959 4.698 1.00 97.81 90 SER A CA 1
ATOM 747 C C . SER A 1 90 ? -7.537 -4.950 3.918 1.00 97.81 90 SER A C 1
ATOM 749 O O . SER A 1 90 ? -6.788 -5.348 3.020 1.00 97.81 90 SER A O 1
ATOM 751 N N . GLU A 1 91 ? -7.567 -3.670 4.297 1.00 98.06 91 GLU A N 1
ATOM 752 C CA . GLU A 1 91 ? -6.732 -2.625 3.694 1.00 98.06 91 GLU A CA 1
ATOM 753 C C . GLU A 1 91 ? -5.237 -2.861 3.954 1.00 98.06 91 GLU A C 1
ATOM 755 O O . GLU A 1 91 ? -4.403 -2.703 3.052 1.00 98.06 91 GLU A O 1
ATOM 760 N N . MET A 1 92 ? -4.882 -3.325 5.154 1.00 97.88 92 MET A N 1
ATOM 761 C CA . MET A 1 92 ? -3.506 -3.705 5.485 1.00 97.88 92 MET A CA 1
ATOM 762 C C . MET A 1 92 ? -3.038 -4.923 4.681 1.00 97.88 92 MET A C 1
ATOM 764 O O . MET A 1 92 ? -1.941 -4.917 4.114 1.00 97.88 92 MET A O 1
ATOM 768 N N . VAL A 1 93 ? -3.886 -5.944 4.524 1.00 97.25 93 VAL A N 1
ATOM 769 C CA . VAL A 1 93 ? -3.584 -7.100 3.658 1.00 97.25 93 VAL A CA 1
ATOM 770 C C . VAL A 1 93 ? -3.385 -6.664 2.200 1.00 97.25 93 VAL A C 1
ATOM 772 O O . VAL A 1 93 ? -2.491 -7.165 1.507 1.00 97.25 93 VAL A O 1
ATOM 775 N N . MET A 1 94 ? -4.161 -5.688 1.720 1.00 97.75 94 MET A N 1
ATOM 776 C CA . MET A 1 94 ? -3.951 -5.103 0.394 1.00 97.75 94 MET A CA 1
ATOM 777 C C . MET A 1 94 ? -2.597 -4.390 0.276 1.00 97.75 94 MET A C 1
ATOM 779 O O . MET A 1 94 ? -1.950 -4.501 -0.772 1.00 97.75 94 MET A O 1
ATOM 783 N N . LEU A 1 95 ? -2.127 -3.711 1.328 1.00 97.44 95 LEU A N 1
ATOM 784 C CA . LEU A 1 95 ? -0.803 -3.083 1.333 1.00 97.44 95 LEU A CA 1
ATOM 785 C C . LEU A 1 95 ? 0.333 -4.128 1.331 1.00 97.44 95 LEU A C 1
ATOM 787 O O . LEU A 1 95 ? 1.288 -3.978 0.564 1.00 97.44 95 LEU A O 1
ATOM 791 N N . LEU A 1 96 ? 0.194 -5.251 2.051 1.00 96.56 96 LEU A N 1
ATOM 792 C CA . LEU A 1 96 ? 1.123 -6.392 1.930 1.00 96.56 96 LEU A CA 1
ATOM 793 C C . LEU A 1 96 ? 1.195 -6.903 0.485 1.00 96.56 96 LEU A C 1
ATOM 795 O O . LEU A 1 96 ? 2.275 -7.131 -0.074 1.00 96.56 96 LEU A O 1
ATOM 799 N N . HIS A 1 97 ? 0.035 -7.053 -0.158 1.00 96.38 97 HIS A N 1
ATOM 800 C CA . HIS A 1 97 ? -0.034 -7.491 -1.547 1.00 96.38 97 HIS A CA 1
ATOM 801 C C . HIS A 1 97 ? 0.625 -6.488 -2.507 1.00 96.38 97 HIS A C 1
ATOM 803 O O . HIS A 1 97 ? 1.355 -6.881 -3.427 1.00 96.38 97 HIS A O 1
ATOM 809 N N . TYR A 1 98 ? 0.422 -5.189 -2.271 1.00 96.31 98 TYR A N 1
ATOM 810 C CA . TYR A 1 98 ? 1.093 -4.116 -2.998 1.00 96.31 98 TYR A CA 1
ATOM 811 C C . TYR A 1 98 ? 2.620 -4.254 -2.916 1.00 96.31 98 TYR A C 1
ATOM 813 O O . TYR A 1 98 ? 3.292 -4.193 -3.956 1.00 96.31 98 TYR A O 1
ATOM 821 N N . SER A 1 99 ? 3.174 -4.516 -1.731 1.00 95.44 99 SER A N 1
ATOM 822 C CA . SER A 1 99 ? 4.612 -4.737 -1.546 1.00 95.44 99 SER A CA 1
ATOM 823 C C . SER A 1 99 ? 5.126 -5.932 -2.347 1.00 95.44 99 SER A C 1
ATOM 825 O O . SER A 1 99 ? 6.088 -5.800 -3.114 1.00 95.44 99 SER A O 1
ATOM 827 N N . VAL A 1 100 ? 4.431 -7.074 -2.278 1.00 94.50 100 VAL A N 1
ATOM 828 C CA . VAL A 1 100 ? 4.792 -8.296 -3.022 1.00 94.50 100 VAL A CA 1
ATOM 829 C C . VAL A 1 100 ? 4.792 -8.058 -4.535 1.00 94.50 100 VAL A C 1
ATOM 831 O O . VAL A 1 100 ? 5.749 -8.428 -5.228 1.00 94.50 100 VAL A O 1
ATOM 834 N N . ILE A 1 101 ? 3.752 -7.409 -5.074 1.00 95.19 101 ILE A N 1
ATOM 835 C CA . ILE A 1 101 ? 3.665 -7.115 -6.512 1.00 95.19 101 ILE A CA 1
ATOM 836 C C . ILE A 1 101 ? 4.799 -6.186 -6.948 1.00 95.19 101 ILE A C 1
ATOM 838 O O . ILE A 1 101 ? 5.448 -6.444 -7.974 1.00 95.19 101 ILE A O 1
ATOM 842 N N . ASN A 1 102 ? 5.040 -5.098 -6.210 1.00 94.44 102 ASN A N 1
ATOM 843 C CA . ASN A 1 102 ? 6.071 -4.130 -6.581 1.00 94.44 102 ASN A CA 1
ATOM 844 C C . ASN A 1 102 ? 7.468 -4.757 -6.500 1.00 94.44 102 ASN A C 1
ATOM 846 O O . ASN A 1 102 ? 8.254 -4.583 -7.437 1.00 94.44 102 ASN A O 1
ATOM 850 N N . PHE A 1 103 ? 7.742 -5.582 -5.485 1.00 93.00 103 PHE A N 1
ATOM 851 C CA . PHE A 1 103 ? 8.991 -6.338 -5.384 1.00 93.00 103 PHE A CA 1
ATOM 852 C C . PHE A 1 103 ? 9.175 -7.297 -6.567 1.00 93.00 103 PHE A C 1
ATOM 854 O O . PHE A 1 103 ? 10.218 -7.297 -7.230 1.00 93.00 103 PHE A O 1
ATOM 861 N N . ALA A 1 104 ? 8.144 -8.072 -6.914 1.00 92.31 104 ALA A N 1
ATOM 862 C CA . ALA A 1 104 ? 8.202 -8.979 -8.058 1.00 92.31 104 ALA A CA 1
ATOM 863 C C . ALA A 1 104 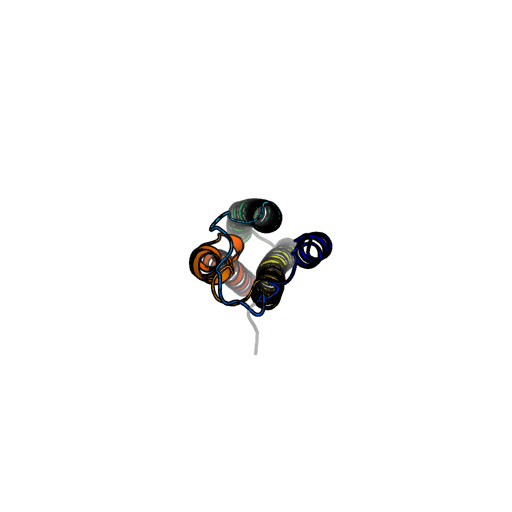? 8.453 -8.222 -9.374 1.00 92.31 104 ALA A C 1
ATOM 865 O O . ALA A 1 104 ? 9.240 -8.662 -10.223 1.00 92.31 104 ALA A O 1
ATOM 866 N N . GLY A 1 105 ? 7.807 -7.068 -9.555 1.00 92.62 105 GLY A N 1
ATOM 867 C CA . GLY A 1 105 ? 8.019 -6.195 -10.704 1.00 92.62 105 GLY A CA 1
ATOM 868 C C . GLY A 1 105 ? 9.451 -5.656 -10.773 1.00 92.62 105 GLY A C 1
ATOM 869 O O . GLY A 1 105 ? 10.070 -5.703 -11.844 1.00 92.62 105 GLY A O 1
ATOM 870 N N . LEU A 1 106 ? 9.982 -5.195 -9.643 1.00 91.25 106 LEU A N 1
ATOM 871 C CA . LEU A 1 106 ? 11.347 -4.698 -9.493 1.00 91.25 106 LEU A CA 1
ATOM 872 C C . LEU A 1 106 ? 12.373 -5.785 -9.838 1.00 91.25 106 LEU A C 1
ATOM 874 O O . LEU A 1 106 ? 13.232 -5.603 -10.704 1.00 91.25 106 LEU A O 1
ATOM 878 N N . MET A 1 107 ? 12.219 -6.979 -9.267 1.00 89.25 107 MET A N 1
ATOM 879 C CA . MET A 1 107 ? 13.074 -8.122 -9.582 1.00 89.25 107 MET A CA 1
ATOM 880 C C . MET A 1 107 ? 13.022 -8.479 -11.069 1.00 89.25 107 MET A C 1
ATOM 882 O O . MET A 1 107 ? 14.058 -8.720 -11.697 1.00 89.25 107 MET A O 1
ATOM 886 N N . LYS A 1 108 ? 11.827 -8.470 -11.672 1.00 90.94 108 LYS A N 1
ATOM 887 C CA . LYS A 1 108 ? 11.656 -8.738 -13.108 1.00 90.94 108 LYS A CA 1
ATOM 888 C C . LYS A 1 108 ? 12.357 -7.693 -13.973 1.00 90.94 108 LYS A C 1
ATOM 890 O O . LYS A 1 108 ? 12.966 -8.070 -14.978 1.00 90.94 108 LYS A O 1
ATOM 895 N N . ILE A 1 109 ? 12.265 -6.405 -13.639 1.00 89.69 109 ILE A N 1
ATOM 896 C CA . ILE A 1 109 ? 12.853 -5.352 -14.472 1.00 89.69 109 ILE A CA 1
ATOM 897 C C . ILE A 1 109 ? 14.373 -5.283 -14.328 1.00 89.69 109 ILE A C 1
ATOM 899 O O . ILE A 1 109 ? 15.066 -5.206 -15.342 1.00 89.69 109 ILE A O 1
ATOM 903 N N . VAL A 1 110 ? 14.904 -5.444 -13.113 1.00 87.56 110 VAL A N 1
ATOM 904 C CA . VAL A 1 110 ? 16.355 -5.468 -12.882 1.00 87.56 110 VAL A CA 1
ATOM 905 C C . VAL A 1 110 ? 16.983 -6.704 -13.540 1.00 87.56 110 VAL A C 1
ATOM 907 O O . VAL A 1 110 ? 18.005 -6.590 -14.221 1.00 87.56 110 VAL A O 1
ATOM 910 N N . LYS A 1 111 ? 16.340 -7.883 -13.462 1.00 86.38 111 LYS A N 1
ATOM 911 C CA . LYS A 1 111 ? 16.779 -9.076 -14.218 1.00 86.38 111 LYS A CA 1
ATOM 912 C C . LYS A 1 111 ? 16.732 -8.848 -15.733 1.00 86.38 111 LYS A C 1
ATOM 914 O O . LYS A 1 111 ? 17.632 -9.292 -16.447 1.00 86.38 111 LYS A O 1
ATOM 919 N N . LYS A 1 112 ? 15.710 -8.147 -16.239 1.00 87.81 112 LYS A N 1
ATOM 920 C CA . LYS A 1 112 ? 15.603 -7.813 -17.669 1.00 87.81 112 LYS A CA 1
ATOM 921 C C . LYS A 1 112 ? 16.736 -6.888 -18.117 1.00 87.81 112 LYS A C 1
ATOM 923 O O . LYS A 1 112 ? 17.332 -7.162 -19.155 1.00 87.81 112 LYS A O 1
ATOM 928 N N . HIS A 1 113 ? 17.059 -5.867 -17.324 1.00 83.88 113 HIS A N 1
ATOM 929 C CA . HIS A 1 113 ? 18.202 -4.985 -17.560 1.00 83.88 113 HIS A CA 1
ATOM 930 C C . HIS A 1 113 ? 19.511 -5.782 -17.597 1.00 83.88 113 HIS A C 1
ATOM 932 O O . HIS A 1 113 ? 20.226 -5.729 -18.591 1.00 83.88 113 HIS A O 1
ATOM 938 N N . LYS A 1 114 ? 19.773 -6.621 -16.580 1.00 82.94 114 LYS A N 1
ATOM 939 C CA . LYS A 1 114 ? 20.953 -7.508 -16.527 1.00 82.94 114 LYS A CA 1
ATOM 940 C C . LYS A 1 114 ? 21.113 -8.367 -17.784 1.00 82.94 114 LYS A C 1
ATOM 942 O O . LYS A 1 114 ? 22.219 -8.492 -18.300 1.00 82.94 114 LYS A O 1
ATOM 947 N N . LYS A 1 115 ? 20.021 -8.949 -18.295 1.00 83.56 115 LYS A N 1
ATOM 948 C CA . LYS A 1 115 ? 20.056 -9.757 -19.527 1.00 83.56 115 LYS A CA 1
ATOM 949 C C . LYS A 1 115 ? 20.428 -8.926 -20.765 1.00 83.56 115 LYS A C 1
ATOM 951 O O . LYS A 1 115 ? 20.960 -9.487 -21.716 1.00 83.56 115 LYS A O 1
ATOM 956 N N . ARG A 1 116 ? 20.135 -7.621 -20.769 1.00 80.38 116 ARG A N 1
ATOM 957 C CA . ARG A 1 116 ? 20.393 -6.713 -21.896 1.00 80.38 116 ARG A CA 1
ATOM 958 C C . ARG A 1 116 ? 21.797 -6.098 -21.860 1.00 80.38 116 ARG A C 1
ATOM 960 O O . ARG A 1 116 ? 22.421 -6.036 -22.913 1.00 80.38 116 ARG A O 1
ATOM 967 N N . THR A 1 117 ? 22.290 -5.691 -20.686 1.00 72.94 117 THR A N 1
ATOM 968 C CA . THR A 1 117 ? 23.620 -5.066 -20.523 1.00 72.94 117 THR A CA 1
ATOM 969 C C . THR A 1 117 ? 24.768 -6.059 -20.326 1.00 72.94 117 THR A C 1
ATOM 971 O O . THR A 1 117 ? 25.924 -5.696 -20.511 1.00 72.94 117 THR A O 1
ATOM 974 N N . GLY A 1 118 ? 24.488 -7.320 -19.983 1.00 67.12 118 GLY A N 1
ATOM 975 C CA . GLY A 1 118 ? 25.526 -8.294 -19.629 1.00 67.12 118 GLY A CA 1
ATOM 976 C C . GLY A 1 118 ? 26.007 -8.150 -18.175 1.00 67.12 118 GLY A C 1
ATOM 977 O O . GLY A 1 118 ? 25.630 -7.229 -17.454 1.00 67.12 118 GLY A O 1
ATOM 978 N N . ALA A 1 119 ? 26.805 -9.113 -17.699 1.00 60.88 119 ALA A N 1
ATOM 979 C CA . ALA A 1 119 ? 27.090 -9.282 -16.267 1.00 60.88 119 ALA A CA 1
ATOM 980 C C . ALA A 1 119 ? 27.932 -8.160 -15.622 1.00 60.88 119 ALA A C 1
ATOM 982 O O . ALA A 1 119 ? 27.776 -7.923 -14.428 1.00 60.88 119 ALA A O 1
ATOM 983 N N . TYR A 1 120 ? 28.790 -7.471 -16.385 1.00 54.88 120 TYR A N 1
ATOM 984 C CA . TYR A 1 120 ? 29.793 -6.537 -15.845 1.00 54.88 120 TYR A CA 1
ATOM 985 C C . TYR A 1 120 ? 29.334 -5.068 -15.754 1.00 54.88 120 TYR A C 1
ATOM 987 O O . TYR A 1 120 ? 29.946 -4.304 -15.016 1.00 54.88 120 TYR A O 1
ATOM 995 N N . THR A 1 121 ? 28.256 -4.687 -16.448 1.00 56.50 121 THR A N 1
ATOM 996 C CA . THR A 1 121 ? 27.680 -3.318 -16.457 1.00 56.50 121 THR A CA 1
ATOM 997 C C . THR A 1 121 ? 26.267 -3.276 -15.867 1.00 56.50 121 THR A C 1
ATOM 999 O O . THR A 1 121 ? 25.574 -2.266 -15.872 1.00 56.50 121 THR A O 1
ATOM 1002 N N . SER A 1 122 ? 25.772 -4.409 -15.368 1.00 62.56 122 SER A N 1
ATOM 1003 C CA . SER A 1 122 ? 24.444 -4.465 -14.773 1.00 62.56 122 SER A CA 1
ATOM 1004 C C . SER A 1 122 ? 24.414 -3.717 -13.442 1.00 62.56 122 SER A C 1
ATOM 1006 O O . SER A 1 122 ? 25.238 -3.973 -12.573 1.00 62.56 122 SER A O 1
ATOM 1008 N N . VAL A 1 123 ? 23.386 -2.893 -13.226 1.00 65.69 123 VAL A N 1
ATOM 1009 C CA . VAL A 1 123 ? 23.087 -2.282 -11.917 1.00 65.69 123 VAL A CA 1
ATOM 1010 C C . VAL A 1 123 ? 22.747 -3.310 -10.826 1.00 65.69 123 VAL A C 1
ATOM 1012 O O . VAL A 1 123 ? 22.736 -2.978 -9.646 1.00 65.69 123 VAL A O 1
ATOM 1015 N N . TYR A 1 124 ? 22.501 -4.572 -11.199 1.00 71.19 124 TYR A N 1
ATOM 1016 C CA . TYR A 1 124 ? 22.074 -5.658 -10.311 1.00 71.19 124 TYR A CA 1
ATOM 1017 C C . TYR A 1 124 ? 22.908 -5.812 -9.018 1.00 71.19 124 TYR A C 1
ATOM 1019 O O . TYR A 1 124 ? 22.290 -5.866 -7.956 1.00 71.19 124 TYR A O 1
ATOM 1027 N N . PRO A 1 125 ? 24.259 -5.866 -9.045 1.00 68.31 125 PRO A N 1
ATOM 1028 C CA . PRO A 1 125 ? 25.065 -6.104 -7.843 1.00 68.31 125 PRO A CA 1
ATOM 1029 C C . PRO A 1 125 ? 24.949 -4.978 -6.810 1.00 68.31 125 PRO A C 1
ATOM 1031 O O . PRO A 1 125 ? 24.989 -5.239 -5.614 1.00 68.31 125 PRO A O 1
ATOM 1034 N N . PHE A 1 126 ? 24.764 -3.739 -7.267 1.00 69.94 126 PHE A N 1
ATOM 1035 C CA . PHE A 1 126 ? 24.634 -2.568 -6.399 1.00 69.94 126 PHE A CA 1
ATOM 1036 C C . PHE A 1 126 ? 23.198 -2.351 -5.917 1.00 69.94 126 PHE A C 1
ATOM 1038 O O . PHE A 1 126 ? 22.985 -1.849 -4.815 1.00 69.94 126 PHE A O 1
ATOM 1045 N N . TYR A 1 127 ? 22.211 -2.726 -6.735 1.00 73.25 127 TYR A N 1
ATOM 1046 C CA . TYR A 1 127 ? 20.801 -2.517 -6.421 1.00 73.25 127 TYR A CA 1
ATOM 1047 C C . TYR A 1 127 ? 20.260 -3.542 -5.421 1.00 73.25 127 TYR A C 1
ATOM 1049 O O . TYR A 1 127 ? 19.544 -3.160 -4.506 1.00 73.25 127 TYR A O 1
ATOM 1057 N N . MET A 1 128 ? 20.597 -4.831 -5.557 1.00 73.12 128 MET A N 1
ATOM 1058 C CA . MET A 1 128 ? 19.973 -5.893 -4.746 1.00 73.12 128 MET A CA 1
ATOM 1059 C C . MET A 1 128 ? 20.113 -5.696 -3.226 1.00 73.12 128 MET A C 1
ATOM 1061 O O . MET A 1 128 ? 19.093 -5.798 -2.548 1.00 73.12 128 MET A O 1
ATOM 1065 N N . PRO A 1 129 ? 21.294 -5.349 -2.673 1.00 76.44 129 PRO A N 1
ATOM 1066 C CA . PRO A 1 129 ? 21.415 -5.107 -1.234 1.00 76.44 129 PRO A CA 1
ATOM 1067 C C . PRO A 1 129 ? 20.570 -3.919 -0.756 1.00 76.44 129 PRO A C 1
ATOM 1069 O O . PRO A 1 129 ? 20.005 -3.962 0.328 1.00 76.44 129 PRO A O 1
ATOM 1072 N N . ARG A 1 130 ? 20.441 -2.873 -1.584 1.00 78.56 130 ARG A N 1
ATOM 1073 C CA . ARG A 1 130 ? 19.669 -1.664 -1.256 1.00 78.56 130 ARG A CA 1
ATOM 1074 C C . ARG A 1 130 ? 18.165 -1.892 -1.334 1.00 78.56 130 ARG A C 1
ATOM 1076 O O . ARG A 1 130 ? 17.431 -1.275 -0.575 1.00 78.56 130 ARG A O 1
ATOM 1083 N N . VAL A 1 131 ? 17.715 -2.762 -2.241 1.00 76.62 131 VAL A N 1
ATOM 1084 C CA . VAL A 1 131 ? 16.294 -3.104 -2.412 1.00 76.62 131 VAL A CA 1
ATOM 1085 C C . VAL A 1 131 ? 15.727 -3.782 -1.168 1.00 76.62 131 VAL A C 1
ATOM 1087 O O . VAL A 1 131 ? 14.616 -3.464 -0.769 1.00 76.62 131 VAL A O 1
ATOM 1090 N N . LEU A 1 132 ? 16.497 -4.674 -0.541 1.00 79.75 132 LEU A N 1
ATOM 1091 C CA . LEU A 1 132 ? 16.072 -5.370 0.679 1.00 79.75 132 LEU A CA 1
ATOM 1092 C C . LEU A 1 132 ? 15.983 -4.448 1.904 1.00 79.75 132 LEU A C 1
ATOM 1094 O O . LEU A 1 132 ? 15.440 -4.850 2.921 1.00 79.75 132 LEU A O 1
ATOM 1098 N N . GLN A 1 133 ? 16.516 -3.229 1.805 1.00 84.25 133 GLN A N 1
ATOM 1099 C CA . GLN A 1 133 ? 16.459 -2.203 2.848 1.00 84.25 133 GLN A CA 1
ATOM 1100 C C . GLN A 1 133 ? 15.418 -1.118 2.538 1.00 84.25 133 GLN A C 1
ATOM 1102 O O . GLN A 1 133 ? 15.388 -0.090 3.209 1.00 84.25 133 GLN A O 1
ATOM 1107 N N . GLN A 1 134 ? 14.621 -1.278 1.476 1.00 88.81 134 GLN A N 1
ATOM 1108 C CA . GLN A 1 134 ? 13.612 -0.281 1.132 1.00 88.81 134 GLN A CA 1
ATOM 1109 C C . GLN A 1 134 ? 12.399 -0.410 2.062 1.00 88.81 134 GLN A C 1
ATOM 1111 O O . GLN A 1 134 ? 11.962 -1.536 2.296 1.00 88.81 134 GLN A O 1
ATOM 1116 N N . PRO A 1 135 ? 11.812 0.712 2.510 1.00 90.94 135 PRO A N 1
ATOM 1117 C CA . PRO A 1 135 ? 10.635 0.733 3.378 1.00 90.94 135 PRO A CA 1
ATOM 1118 C C . PRO A 1 135 ? 9.505 -0.196 2.928 1.00 90.94 135 PRO A C 1
ATOM 1120 O O . PRO A 1 135 ? 9.036 -1.003 3.718 1.00 90.94 135 PRO A O 1
ATOM 1123 N N . PHE A 1 136 ? 9.153 -0.194 1.635 1.00 92.38 136 PHE A N 1
ATOM 1124 C CA . PHE A 1 136 ? 8.071 -1.044 1.115 1.00 92.38 136 PHE A CA 1
ATOM 1125 C C . PHE A 1 136 ? 8.318 -2.560 1.245 1.00 92.38 136 PHE A C 1
ATOM 1127 O O . PHE A 1 136 ? 7.422 -3.354 0.960 1.00 92.38 136 PHE A O 1
ATOM 1134 N N . PHE A 1 137 ? 9.535 -2.977 1.604 1.00 89.81 137 PHE A N 1
ATOM 1135 C CA . PHE A 1 137 ? 9.904 -4.373 1.835 1.00 89.81 137 PHE A CA 1
ATOM 1136 C C . PHE A 1 137 ? 9.888 -4.762 3.324 1.00 89.81 137 PHE A C 1
ATOM 1138 O O . PHE A 1 137 ? 9.848 -5.951 3.634 1.00 89.81 137 PHE A O 1
ATOM 1145 N N . SER A 1 138 ? 9.891 -3.787 4.235 1.00 90.75 138 SER A N 1
ATOM 1146 C CA . SER A 1 138 ? 9.875 -3.997 5.685 1.00 90.75 138 SER A CA 1
ATOM 1147 C C . SER A 1 138 ? 8.438 -4.120 6.191 1.00 90.75 138 SER A C 1
ATOM 1149 O O . SER A 1 138 ? 7.839 -3.152 6.639 1.00 90.75 138 SER A O 1
ATOM 1151 N N . THR A 1 139 ? 7.861 -5.317 6.099 1.00 93.94 139 THR A N 1
ATOM 1152 C CA . THR A 1 139 ? 6.429 -5.543 6.375 1.00 93.94 139 THR A CA 1
ATOM 1153 C C . THR A 1 139 ? 6.110 -5.978 7.809 1.00 93.94 139 THR A C 1
ATOM 1155 O O . THR A 1 139 ? 4.953 -6.252 8.114 1.00 93.94 139 THR A O 1
ATOM 1158 N N . ASP A 1 140 ? 7.107 -6.093 8.689 1.00 94.25 140 ASP A N 1
ATOM 1159 C CA . ASP A 1 140 ? 6.928 -6.616 10.054 1.00 94.25 140 ASP A CA 1
ATOM 1160 C C . ASP A 1 140 ? 5.934 -5.792 10.882 1.00 94.25 140 ASP A C 1
ATOM 1162 O O . ASP A 1 140 ? 5.105 -6.358 11.593 1.00 94.25 140 ASP A O 1
ATOM 1166 N N . LEU A 1 141 ? 5.967 -4.460 10.753 1.00 94.94 141 LEU A N 1
ATOM 1167 C CA . LEU A 1 141 ? 5.017 -3.586 11.440 1.00 94.94 141 LEU A CA 1
ATOM 1168 C C . LEU A 1 141 ? 3.578 -3.876 11.002 1.00 94.94 141 LEU A C 1
ATOM 1170 O O . LEU A 1 141 ? 2.699 -4.050 11.842 1.00 94.94 141 LEU A O 1
ATOM 1174 N N . LEU A 1 142 ? 3.355 -4.002 9.696 1.00 95.44 142 LEU A N 1
ATOM 1175 C CA . LEU A 1 142 ? 2.041 -4.286 9.132 1.00 95.44 142 LEU A CA 1
ATOM 1176 C C . LEU A 1 142 ? 1.501 -5.649 9.591 1.00 95.44 142 LEU A C 1
ATOM 1178 O O . LEU A 1 142 ? 0.320 -5.763 9.907 1.00 95.44 142 LEU A O 1
ATOM 1182 N N . TYR A 1 143 ? 2.365 -6.666 9.703 1.00 96.19 143 TYR A N 1
ATOM 1183 C CA . TYR A 1 143 ? 1.987 -7.958 10.291 1.00 96.19 143 TYR A CA 1
ATOM 1184 C C . TYR A 1 143 ? 1.574 -7.840 11.761 1.00 96.19 143 TYR A C 1
ATOM 1186 O O . TYR A 1 143 ? 0.630 -8.511 12.179 1.00 96.19 143 TYR A O 1
ATOM 1194 N N . ASN A 1 144 ? 2.253 -6.998 12.542 1.00 97.31 144 ASN A N 1
ATOM 1195 C CA . ASN A 1 144 ? 1.892 -6.773 13.941 1.00 97.31 144 ASN A CA 1
ATOM 1196 C C . ASN A 1 144 ? 0.541 -6.055 14.069 1.00 97.31 144 ASN A C 1
ATOM 1198 O O . ASN A 1 144 ? -0.266 -6.453 14.902 1.00 97.31 144 ASN A O 1
ATOM 1202 N N . LEU A 1 145 ? 0.266 -5.055 13.225 1.00 97.69 145 LEU A N 1
ATOM 1203 C CA . LEU A 1 145 ? -1.026 -4.354 13.209 1.00 97.69 145 LEU A CA 1
ATOM 1204 C C . LEU A 1 145 ? -2.179 -5.276 12.784 1.00 97.69 145 LEU A C 1
ATOM 1206 O O . LEU A 1 145 ? -3.248 -5.257 13.392 1.00 97.69 145 LEU A O 1
ATOM 1210 N N . ILE A 1 146 ? -1.951 -6.121 11.774 1.00 97.88 146 ILE A N 1
ATOM 1211 C CA . ILE A 1 146 ? -2.905 -7.152 11.341 1.00 97.88 146 ILE A CA 1
ATOM 1212 C C . ILE A 1 146 ? -3.245 -8.091 12.499 1.00 97.88 146 ILE A C 1
ATOM 1214 O O . ILE A 1 146 ? -4.422 -8.278 12.797 1.00 97.88 146 ILE A O 1
ATOM 1218 N N . ARG A 1 147 ? -2.228 -8.611 13.195 1.00 97.81 147 ARG A N 1
ATOM 1219 C CA . ARG A 1 147 ? -2.436 -9.467 14.368 1.00 97.81 147 ARG A C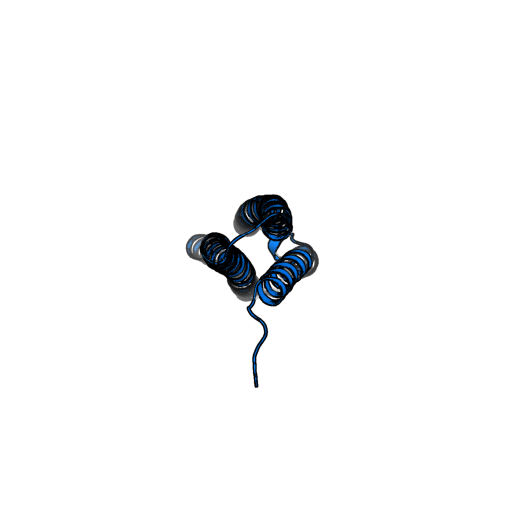A 1
ATOM 1220 C C . ARG A 1 147 ? -3.187 -8.737 15.479 1.00 97.81 147 ARG A C 1
ATOM 1222 O O . ARG A 1 147 ? -4.098 -9.302 16.065 1.00 97.81 147 ARG A O 1
ATOM 1229 N N . GLY A 1 148 ? -2.851 -7.474 15.733 1.00 97.62 148 GLY A N 1
ATOM 1230 C CA . GLY A 1 148 ? -3.579 -6.656 16.698 1.00 97.62 148 GLY A CA 1
ATOM 1231 C C . GLY A 1 148 ? -5.068 -6.540 16.354 1.00 97.62 148 GLY A C 1
ATOM 1232 O O . GLY A 1 148 ? -5.912 -6.608 17.242 1.00 97.62 148 GLY A O 1
ATOM 1233 N N . CYS A 1 149 ? -5.422 -6.430 15.068 1.00 97.75 149 CYS A N 1
ATOM 1234 C CA . CYS A 1 149 ? -6.826 -6.428 14.646 1.00 97.75 149 CYS A CA 1
ATOM 1235 C C . CYS A 1 149 ? -7.512 -7.769 14.928 1.00 97.75 149 CYS A C 1
ATOM 1237 O O . CYS A 1 149 ? -8.638 -7.772 15.422 1.00 97.75 149 CYS A O 1
ATOM 1239 N N . GLU A 1 150 ? -6.842 -8.889 14.642 1.00 97.00 150 GLU A N 1
ATOM 1240 C CA . GLU A 1 150 ? -7.337 -10.237 14.962 1.00 97.00 150 GLU A CA 1
ATOM 1241 C C . GLU A 1 150 ? -7.601 -10.375 16.473 1.00 97.00 150 GLU A C 1
ATOM 1243 O O . GLU A 1 150 ? -8.683 -10.795 16.875 1.00 97.00 150 GLU A O 1
ATOM 1248 N N . GLU A 1 151 ? -6.678 -9.904 17.315 1.00 97.19 151 GLU A N 1
ATOM 1249 C CA . GLU A 1 151 ? -6.819 -9.923 18.777 1.00 97.19 151 GLU A CA 1
ATOM 1250 C C . GLU A 1 151 ? -7.983 -9.049 19.279 1.00 97.19 151 GLU A C 1
ATOM 1252 O O . GLU A 1 151 ? -8.680 -9.420 20.228 1.00 97.19 151 GLU A O 1
ATOM 1257 N N . ILE A 1 152 ? -8.227 -7.882 18.668 1.00 95.81 152 ILE A N 1
ATOM 1258 C CA . ILE A 1 152 ? -9.399 -7.059 19.004 1.00 95.81 152 ILE A CA 1
ATOM 1259 C C . ILE A 1 152 ? -10.688 -7.791 18.606 1.00 95.81 152 ILE A C 1
ATOM 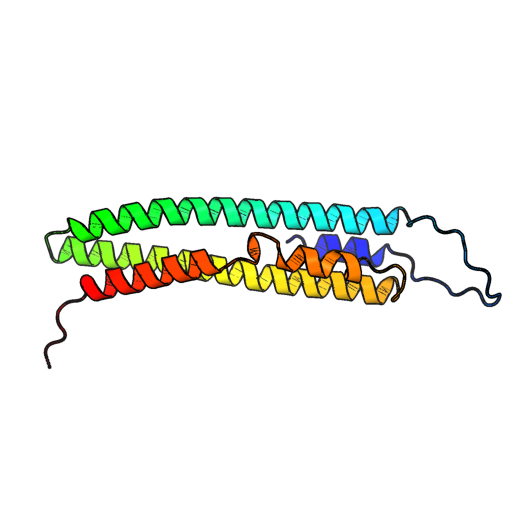1261 O O . ILE A 1 152 ? -11.619 -7.860 19.408 1.00 95.81 152 ILE A O 1
ATOM 1265 N N . LEU A 1 153 ? -10.747 -8.359 17.400 1.00 95.81 153 LEU A N 1
ATOM 1266 C CA . LEU A 1 153 ? -11.923 -9.088 16.913 1.00 95.81 153 LEU A CA 1
ATOM 1267 C C . LEU A 1 153 ? -12.255 -10.302 17.785 1.00 95.81 153 LEU A C 1
ATOM 1269 O O . LEU A 1 153 ? -13.427 -10.520 18.099 1.00 95.81 153 LEU A O 1
ATOM 1273 N N . ASP A 1 154 ? -11.243 -11.048 18.224 1.00 94.00 154 ASP A N 1
ATOM 1274 C CA . ASP A 1 154 ? -11.414 -12.185 19.129 1.00 94.00 154 ASP A CA 1
ATOM 1275 C C . ASP A 1 154 ? -12.014 -11.749 20.474 1.00 94.00 154 ASP A C 1
ATOM 1277 O O . ASP A 1 154 ? -12.913 -12.411 20.992 1.00 94.00 154 ASP A O 1
ATOM 1281 N N . ARG A 1 155 ? -11.587 -10.600 21.022 1.00 92.06 155 ARG A N 1
ATOM 1282 C CA . ARG A 1 155 ? -12.154 -10.043 22.267 1.00 92.06 155 ARG A CA 1
ATOM 1283 C C . ARG A 1 155 ? -13.597 -9.575 22.117 1.00 92.06 155 ARG A C 1
ATOM 1285 O O . ARG A 1 155 ? -14.373 -9.711 23.058 1.00 92.06 155 ARG A O 1
ATOM 1292 N N . LEU A 1 156 ? -13.941 -9.002 20.965 1.00 90.31 156 LEU A N 1
ATOM 1293 C CA . LEU A 1 156 ? -15.299 -8.537 20.673 1.00 90.31 156 LEU A CA 1
ATOM 1294 C C . LEU A 1 156 ? -16.232 -9.688 20.266 1.00 90.31 156 LEU A C 1
ATOM 1296 O O . LEU A 1 156 ? -17.440 -9.495 20.145 1.00 90.31 156 LEU A O 1
ATOM 1300 N N . SER A 1 157 ? -15.701 -10.879 19.995 1.00 85.56 157 SER A N 1
ATOM 1301 C CA . SER A 1 157 ? -16.517 -12.014 19.577 1.00 85.56 157 SER A CA 1
ATOM 1302 C C . SER A 1 157 ? -17.339 -12.553 20.753 1.00 85.56 157 SER A C 1
ATOM 1304 O O . SER A 1 157 ? -16.818 -12.698 21.862 1.00 85.56 157 SER A O 1
ATOM 1306 N N . PRO A 1 158 ? -18.630 -12.873 20.548 1.00 77.25 158 PRO A N 1
ATOM 1307 C CA . PRO A 1 158 ? -19.442 -13.458 21.604 1.00 77.25 158 PRO A CA 1
ATOM 1308 C C . PRO A 1 158 ? -18.850 -14.806 22.052 1.00 77.25 158 PRO A C 1
ATOM 1310 O O . PRO A 1 158 ? -18.293 -15.536 21.226 1.00 77.25 158 PRO A O 1
ATOM 1313 N N . PRO A 1 159 ? -18.979 -15.174 23.342 1.00 68.50 159 PRO A N 1
ATOM 1314 C CA . PRO A 1 159 ? -18.490 -16.452 23.835 1.00 68.50 159 PRO A CA 1
ATOM 1315 C C . PRO A 1 159 ? -19.131 -17.593 23.043 1.00 68.50 159 PRO A C 1
ATOM 1317 O O . PRO A 1 159 ? -20.354 -17.710 22.957 1.00 68.50 159 PRO A O 1
ATOM 1320 N N . CYS A 1 160 ? -18.285 -18.433 22.450 1.00 53.56 160 CYS A N 1
ATOM 1321 C CA . CYS A 1 160 ? -18.715 -19.618 21.726 1.00 53.56 160 CYS A CA 1
ATOM 1322 C C . CYS A 1 160 ? -19.354 -20.585 22.738 1.00 53.56 160 CYS A C 1
ATOM 1324 O O . CYS A 1 160 ? -18.647 -21.219 23.523 1.00 53.56 160 CYS A O 1
ATOM 1326 N N . HIS A 1 161 ? -20.687 -20.643 22.793 1.00 50.94 161 HIS A N 1
ATOM 1327 C CA . HIS A 1 161 ? -21.381 -21.641 23.602 1.00 50.94 161 HIS A CA 1
ATOM 1328 C C . HIS A 1 161 ? -21.309 -23.006 22.890 1.00 50.94 161 HIS A C 1
ATOM 1330 O O . HIS A 1 161 ? -21.646 -23.063 21.705 1.00 50.94 161 HIS A O 1
ATOM 1336 N N . PRO A 1 162 ? -20.843 -24.072 23.572 1.00 53.31 162 PRO A N 1
ATOM 1337 C CA . PRO A 1 162 ? -20.825 -25.430 23.027 1.00 53.31 162 PRO A CA 1
ATOM 1338 C C . PRO A 1 162 ? -22.228 -26.020 22.847 1.00 53.31 162 PRO A C 1
ATOM 1340 O O . PRO A 1 162 ? -23.151 -25.616 23.594 1.00 53.31 162 PRO A O 1
#

Radius of gyration: 23.46 Å; chains: 1; bounding box: 65×33×59 Å

Organism: NCBI:txid34285

InterPro domains:
  IPR004331 SPX domain [PS51382] (1-127)
  IPR031142 SPX domain-containing protein [PTHR45978] (1-158)

Foldseek 3Di:
DPLVVLVVLLVPDDFDDPDPPPDDDDDDLPVSNVVSVVVLVVVLVVLLVVLVVVLVVLVVVLVVLVVCLVPDDDDVSLVVSLVVLVVSLVVLVVLLVSLVVVVVSSVVSLVSSCVRHDDPSRCVVVVVVVVCVRNSNPCVSSVVSSVSSVVSSVVSDDPDDD